Protein AF-A0A413B3A9-F1 (afdb_monomer)

Radius of gyration: 11.96 Å; Cα contacts (8 Å, |Δi|>4): 97; chains: 1; bounding box: 23×33×32 Å

Structure (mmCIF, N/CA/C/O backbone):
data_AF-A0A413B3A9-F1
#
_entry.id   AF-A0A413B3A9-F1
#
loop_
_atom_site.group_PDB
_atom_site.id
_atom_site.type_symbol
_atom_site.label_atom_id
_atom_site.label_alt_id
_atom_site.label_comp_id
_atom_site.label_asym_id
_atom_site.label_entity_id
_atom_site.label_seq_id
_atom_site.pdbx_PDB_ins_code
_atom_site.Cartn_x
_atom_site.Cartn_y
_atom_site.Cartn_z
_atom_site.occupancy
_atom_site.B_iso_or_equiv
_atom_site.auth_seq_id
_atom_site.auth_comp_id
_atom_site.auth_asym_id
_atom_site.auth_atom_id
_atom_site.pdbx_PDB_model_num
ATOM 1 N N . MET A 1 1 ? 13.674 -19.202 -2.982 1.00 44.78 1 MET A N 1
ATOM 2 C CA . MET A 1 1 ? 12.407 -18.759 -2.366 1.00 44.78 1 MET A CA 1
ATOM 3 C C . MET A 1 1 ? 12.149 -17.324 -2.773 1.00 44.78 1 MET A C 1
ATOM 5 O O . MET A 1 1 ? 13.020 -16.494 -2.533 1.00 44.78 1 MET A O 1
ATOM 9 N N . ALA A 1 2 ? 11.001 -17.025 -3.380 1.00 56.81 2 ALA A N 1
ATOM 10 C CA . ALA A 1 2 ? 10.545 -15.642 -3.433 1.00 56.81 2 ALA A CA 1
ATOM 11 C C . ALA A 1 2 ? 10.301 -15.162 -1.995 1.00 56.81 2 ALA A C 1
ATOM 13 O O . ALA A 1 2 ? 9.785 -15.908 -1.160 1.00 56.81 2 ALA A O 1
ATOM 14 N N . ASN A 1 3 ? 10.772 -13.962 -1.669 1.00 87.25 3 ASN A N 1
ATOM 15 C CA . ASN A 1 3 ? 10.576 -13.393 -0.344 1.00 87.25 3 ASN A CA 1
ATOM 16 C C . ASN A 1 3 ? 9.114 -12.930 -0.251 1.00 87.25 3 ASN A C 1
ATOM 18 O O . ASN A 1 3 ? 8.735 -12.000 -0.956 1.00 87.25 3 ASN A O 1
ATOM 22 N N . ILE A 1 4 ? 8.307 -13.568 0.602 1.00 91.31 4 ILE A N 1
ATOM 23 C CA . ILE A 1 4 ? 6.875 -13.257 0.778 1.00 91.31 4 ILE A CA 1
ATOM 24 C C . ILE A 1 4 ? 6.624 -11.767 1.060 1.00 91.31 4 ILE A C 1
ATOM 26 O O . ILE A 1 4 ? 5.624 -11.210 0.617 1.00 91.31 4 ILE A O 1
ATOM 30 N N . LEU A 1 5 ? 7.566 -11.094 1.732 1.00 93.81 5 LEU A N 1
ATOM 31 C CA . LEU A 1 5 ? 7.498 -9.656 1.987 1.00 93.81 5 LEU A CA 1
ATOM 32 C C . LEU A 1 5 ? 7.723 -8.832 0.715 1.00 93.81 5 LEU A C 1
ATOM 34 O O . LEU A 1 5 ? 7.074 -7.809 0.528 1.00 93.81 5 LEU A O 1
ATOM 38 N N . ASP A 1 6 ? 8.618 -9.277 -0.172 1.00 94.12 6 ASP A N 1
ATOM 39 C CA . ASP A 1 6 ? 8.871 -8.624 -1.462 1.00 94.12 6 ASP A CA 1
ATOM 40 C C . ASP A 1 6 ? 7.652 -8.737 -2.384 1.00 94.12 6 ASP A C 1
ATOM 42 O O . ASP A 1 6 ? 7.237 -7.740 -2.974 1.00 94.12 6 ASP A O 1
ATOM 46 N N . GLU A 1 7 ? 7.045 -9.923 -2.474 1.00 94.62 7 GLU A N 1
ATOM 47 C CA . GLU A 1 7 ? 5.834 -10.137 -3.273 1.00 94.62 7 GLU A CA 1
ATOM 48 C C . GLU A 1 7 ? 4.642 -9.357 -2.717 1.00 94.62 7 GLU A C 1
ATOM 50 O O . GLU A 1 7 ? 3.990 -8.629 -3.471 1.00 94.62 7 GLU A O 1
ATOM 55 N N . GLY A 1 8 ? 4.415 -9.418 -1.401 1.00 96.00 8 GLY A N 1
ATOM 56 C CA . GLY A 1 8 ? 3.365 -8.647 -0.739 1.00 96.00 8 GLY A CA 1
ATOM 57 C C . GLY A 1 8 ? 3.544 -7.138 -0.926 1.00 96.00 8 GLY A C 1
ATOM 58 O O . GLY A 1 8 ? 2.601 -6.451 -1.314 1.00 96.00 8 GLY A O 1
ATOM 59 N N . ALA A 1 9 ? 4.765 -6.614 -0.770 1.00 97.00 9 ALA A N 1
ATOM 60 C CA . ALA A 1 9 ? 5.068 -5.202 -1.013 1.00 97.00 9 ALA A CA 1
ATOM 61 C C . ALA A 1 9 ? 4.832 -4.785 -2.477 1.00 97.00 9 ALA A C 1
ATOM 63 O O . ALA A 1 9 ? 4.331 -3.685 -2.741 1.00 97.00 9 ALA A O 1
ATOM 64 N N . LYS A 1 10 ? 5.161 -5.650 -3.446 1.00 96.44 10 LYS A N 1
ATOM 65 C CA . LYS A 1 10 ? 4.893 -5.409 -4.874 1.00 96.44 10 LYS A CA 1
ATOM 66 C C . LYS A 1 10 ? 3.396 -5.383 -5.174 1.00 96.44 10 LYS A C 1
ATOM 68 O O . LYS A 1 10 ? 2.939 -4.470 -5.859 1.00 96.44 10 LYS A O 1
ATOM 73 N N . MET A 1 11 ? 2.632 -6.346 -4.658 1.00 96.69 11 MET A N 1
ATOM 74 C CA . MET A 1 11 ? 1.176 -6.400 -4.840 1.00 96.69 11 MET A CA 1
ATOM 75 C C . MET A 1 11 ? 0.469 -5.217 -4.169 1.00 96.69 11 MET A C 1
ATOM 77 O O . MET A 1 11 ? -0.421 -4.610 -4.769 1.00 96.69 11 MET A O 1
ATOM 81 N N . LEU A 1 12 ? 0.920 -4.818 -2.978 1.00 97.44 12 LEU A N 1
ATOM 82 C CA . LEU A 1 12 ? 0.422 -3.636 -2.275 1.00 97.44 12 LEU A CA 1
ATOM 83 C C . LEU A 1 12 ? 0.710 -2.349 -3.055 1.00 97.44 12 LEU A C 1
ATOM 85 O O . LEU A 1 12 ? -0.182 -1.528 -3.256 1.00 97.44 12 LEU A O 1
ATOM 89 N N . THR A 1 13 ? 1.926 -2.207 -3.589 1.00 97.62 13 THR A N 1
ATOM 90 C CA . THR A 1 13 ? 2.271 -1.076 -4.463 1.00 97.62 13 THR A CA 1
ATOM 91 C C . THR A 1 13 ? 1.403 -1.060 -5.726 1.00 97.62 13 THR A C 1
ATOM 93 O O . THR A 1 13 ? 0.913 0.002 -6.101 1.00 97.62 13 THR A O 1
ATOM 96 N N . SER A 1 14 ? 1.171 -2.218 -6.359 1.00 97.12 14 SER A N 1
ATOM 97 C CA . SER A 1 14 ? 0.280 -2.350 -7.524 1.00 97.12 14 SER A CA 1
ATOM 98 C C . SER A 1 14 ? -1.138 -1.881 -7.209 1.00 97.12 14 SER A C 1
ATOM 100 O O . SER A 1 14 ? -1.701 -1.058 -7.931 1.00 97.12 14 SER A O 1
ATOM 102 N N . SER A 1 15 ? -1.673 -2.322 -6.069 1.00 97.12 15 SER A N 1
ATOM 103 C CA . SER A 1 15 ? -3.005 -1.935 -5.597 1.00 97.12 15 SER A CA 1
ATOM 104 C C . SER A 1 15 ? -3.131 -0.414 -5.447 1.00 97.12 15 SER A C 1
ATOM 106 O O . SER A 1 15 ? -4.132 0.157 -5.863 1.00 97.12 15 SER A O 1
ATOM 108 N N . LEU A 1 16 ? -2.092 0.262 -4.946 1.00 97.69 16 LEU A N 1
ATOM 109 C CA . LEU A 1 16 ? -2.071 1.723 -4.794 1.00 97.69 16 LEU A CA 1
ATOM 110 C C . LEU A 1 16 ? -1.832 2.490 -6.107 1.00 97.69 16 LEU A C 1
ATOM 112 O O . LEU A 1 16 ? -2.206 3.659 -6.215 1.00 97.69 16 LEU A O 1
ATOM 116 N N . VAL A 1 17 ? -1.178 1.880 -7.100 1.00 96.44 17 VAL A N 1
ATOM 117 C CA . VAL A 1 17 ? -0.995 2.495 -8.426 1.00 96.44 17 VAL A CA 1
ATOM 118 C C . VAL A 1 17 ? -2.299 2.487 -9.211 1.00 96.44 17 VAL A C 1
ATOM 120 O O . VAL A 1 17 ? -2.658 3.516 -9.777 1.00 96.44 17 VAL A O 1
ATOM 123 N N . TRP A 1 18 ? -3.013 1.362 -9.206 1.00 94.44 18 TRP A N 1
ATOM 124 C CA . TRP A 1 18 ? -4.244 1.199 -9.979 1.00 94.44 18 TRP A CA 1
ATOM 125 C C . TRP A 1 18 ? -5.494 1.661 -9.227 1.00 94.44 18 TRP A C 1
ATOM 127 O O . TRP A 1 18 ? -6.368 2.287 -9.817 1.00 94.44 18 TRP A O 1
ATOM 137 N N . GLY A 1 19 ? -5.572 1.390 -7.923 1.00 94.06 19 GLY A N 1
ATOM 138 C CA . GLY A 1 19 ? -6.710 1.742 -7.071 1.00 94.06 19 GLY A CA 1
ATOM 139 C C . GLY A 1 19 ? -6.611 3.121 -6.415 1.00 94.06 19 GLY A C 1
ATOM 140 O O . GLY A 1 19 ? -7.561 3.571 -5.780 1.00 94.06 19 GLY A O 1
ATOM 141 N N . GLY A 1 20 ? -5.481 3.816 -6.567 1.00 96.12 20 GLY A N 1
ATOM 142 C CA . GLY A 1 20 ? -5.260 5.128 -5.969 1.00 96.12 20 GLY A CA 1
ATOM 143 C C . GLY A 1 20 ? -4.892 5.071 -4.484 1.00 96.12 20 GLY A C 1
ATOM 144 O O . GLY A 1 20 ? -4.396 4.074 -3.967 1.00 96.12 20 GLY A O 1
ATOM 145 N N . ARG A 1 21 ? -5.064 6.204 -3.796 1.00 97.00 21 ARG A N 1
ATOM 146 C CA . ARG A 1 21 ? -4.669 6.348 -2.388 1.00 97.00 21 ARG A CA 1
ATOM 147 C C . ARG A 1 21 ? -5.668 5.643 -1.475 1.00 97.00 21 ARG A C 1
ATOM 149 O O . ARG A 1 21 ? -6.867 5.814 -1.670 1.00 97.00 21 ARG A O 1
ATOM 156 N N . MET A 1 22 ? -5.176 4.934 -0.463 1.00 97.81 22 MET A N 1
ATOM 157 C CA . MET A 1 22 ? -6.005 4.129 0.441 1.00 97.81 22 MET A CA 1
ATOM 158 C C . MET A 1 22 ? -5.584 4.308 1.900 1.00 97.81 22 MET A C 1
ATOM 160 O O . MET A 1 22 ? -4.407 4.533 2.184 1.00 97.81 22 MET A O 1
ATOM 164 N N . THR A 1 23 ? -6.527 4.195 2.831 1.00 97.19 23 THR A N 1
ATOM 165 C CA . THR A 1 23 ? -6.235 4.034 4.264 1.00 97.19 23 THR A CA 1
ATOM 166 C C . THR A 1 23 ? -5.848 2.590 4.588 1.00 97.19 23 THR A C 1
ATOM 168 O O . THR A 1 23 ? -5.988 1.700 3.748 1.00 97.19 23 THR A O 1
ATOM 171 N N . PHE A 1 24 ? -5.380 2.334 5.814 1.00 95.38 24 PHE A N 1
ATOM 172 C CA . PHE A 1 24 ? -5.134 0.960 6.26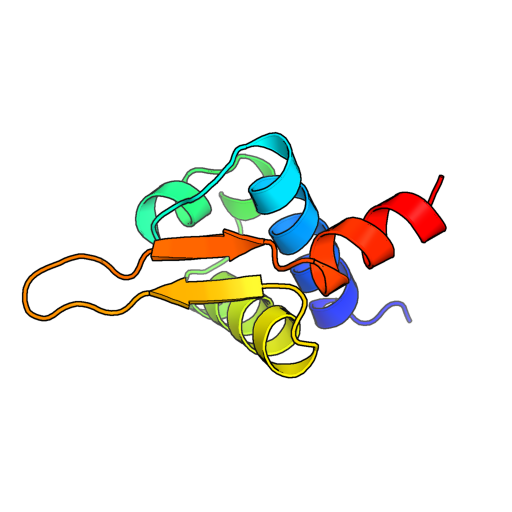6 1.00 95.38 24 PHE A CA 1
ATOM 173 C C . PHE A 1 24 ? -6.403 0.095 6.181 1.00 95.38 24 PHE A C 1
ATOM 175 O O . PHE A 1 24 ? -6.348 -1.019 5.669 1.00 95.38 24 PHE A O 1
ATOM 182 N N . ASP A 1 25 ? -7.549 0.615 6.627 1.00 94.38 25 ASP A N 1
ATOM 183 C CA . ASP A 1 25 ? -8.814 -0.131 6.603 1.00 94.38 25 ASP A CA 1
ATOM 184 C C . ASP A 1 25 ? -9.232 -0.488 5.173 1.00 94.38 25 ASP A C 1
ATOM 186 O O . ASP A 1 25 ? -9.582 -1.631 4.898 1.00 94.38 25 ASP A O 1
ATOM 190 N N . GLN A 1 26 ? -9.081 0.449 4.232 1.00 95.81 26 GLN A N 1
ATOM 191 C CA . GLN A 1 26 ? -9.345 0.195 2.812 1.00 95.81 26 GLN A CA 1
ATOM 192 C C . GLN A 1 26 ? -8.381 -0.840 2.214 1.00 95.81 26 GLN A C 1
ATOM 194 O O . GLN A 1 26 ? -8.786 -1.654 1.389 1.00 95.81 26 GLN A O 1
ATOM 199 N N . LEU A 1 27 ? -7.108 -0.844 2.629 1.00 95.81 27 LEU A N 1
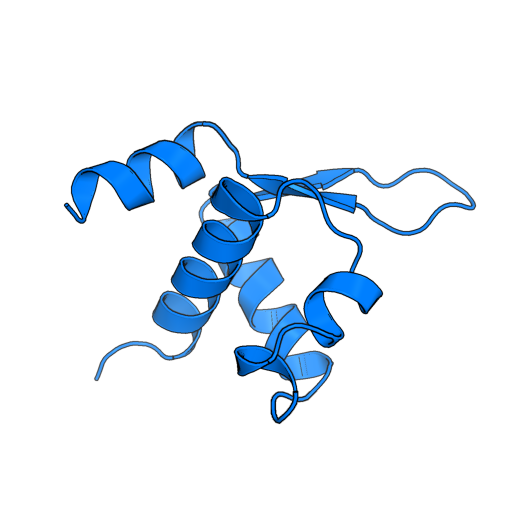ATOM 200 C CA . LEU A 1 27 ? -6.164 -1.893 2.230 1.00 95.81 27 LEU A CA 1
ATOM 201 C C . LEU A 1 27 ? -6.591 -3.262 2.777 1.00 95.81 27 LEU A C 1
ATOM 203 O O . LEU A 1 27 ? -6.518 -4.253 2.058 1.00 95.81 27 LEU A O 1
ATOM 207 N N . ASN A 1 28 ? -7.070 -3.322 4.019 1.00 94.44 28 ASN A N 1
ATOM 208 C CA . ASN A 1 28 ? -7.549 -4.554 4.647 1.00 94.44 28 ASN A CA 1
ATOM 209 C C . ASN A 1 28 ? -8.804 -5.138 3.964 1.00 94.44 28 ASN A C 1
ATOM 211 O O . ASN A 1 28 ? -9.072 -6.332 4.077 1.00 94.44 28 ASN A O 1
ATOM 215 N N . GLU A 1 29 ? -9.554 -4.325 3.219 1.00 94.19 29 GLU A N 1
ATOM 216 C CA . GLU A 1 29 ? -10.719 -4.763 2.443 1.00 94.19 29 GLU A CA 1
ATOM 217 C C . GLU A 1 29 ? -10.360 -5.390 1.081 1.00 94.19 29 GLU A C 1
ATOM 219 O O . GLU A 1 29 ? -11.217 -6.027 0.459 1.00 94.19 29 GLU A O 1
ATOM 224 N N . LEU A 1 30 ? -9.110 -5.259 0.614 1.00 95.62 30 LEU A N 1
ATOM 225 C CA . LEU A 1 30 ? -8.672 -5.836 -0.661 1.00 95.62 30 LEU A CA 1
ATOM 226 C C . LEU A 1 30 ? -8.791 -7.365 -0.637 1.00 95.62 30 LEU A C 1
ATOM 228 O O . LEU A 1 30 ? -8.292 -8.019 0.276 1.00 95.62 30 LEU A O 1
ATOM 232 N N . ASP A 1 31 ? -9.382 -7.953 -1.683 1.00 95.25 31 ASP A N 1
ATOM 233 C CA . ASP A 1 31 ? -9.665 -9.397 -1.742 1.00 95.25 31 ASP A CA 1
ATOM 234 C C . ASP A 1 31 ? -8.435 -10.272 -1.472 1.00 95.25 31 ASP A C 1
ATOM 236 O O . ASP A 1 31 ? -8.520 -11.261 -0.746 1.00 95.25 31 ASP A O 1
ATOM 240 N N . TRP A 1 32 ? -7.275 -9.880 -2.003 1.00 94.88 32 TRP A N 1
ATOM 241 C CA . TRP A 1 32 ? -6.020 -10.614 -1.822 1.00 94.88 32 TRP A CA 1
ATOM 242 C C . TRP A 1 32 ? -5.393 -1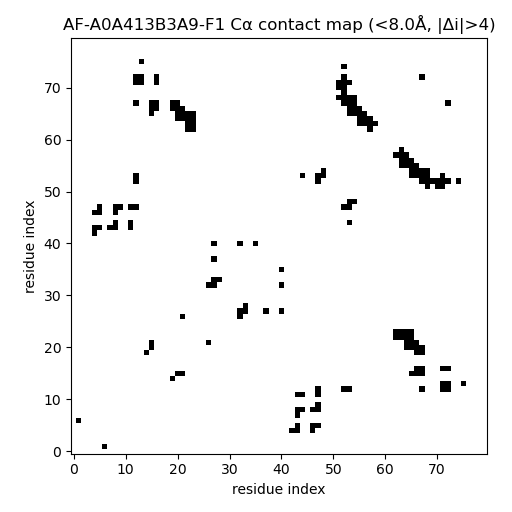0.435 -0.427 1.00 94.88 32 TRP A C 1
ATOM 244 O O . TRP A 1 32 ? -4.471 -11.169 -0.075 1.00 94.88 32 TRP A O 1
ATOM 254 N N . LEU A 1 33 ? -5.896 -9.493 0.378 1.00 95.06 33 LEU A N 1
ATOM 255 C CA . LEU A 1 33 ? -5.488 -9.256 1.764 1.00 95.06 33 LEU A CA 1
ATOM 256 C C . LEU A 1 33 ? -6.498 -9.766 2.800 1.00 95.06 33 LEU A C 1
ATOM 258 O O . LEU A 1 33 ? -6.123 -9.864 3.963 1.00 95.06 33 LEU A O 1
ATOM 262 N N . LYS A 1 34 ? -7.709 -10.191 2.410 1.00 89.31 34 LYS A N 1
ATOM 263 C CA . LYS A 1 34 ? -8.773 -10.633 3.342 1.00 89.31 34 LYS A CA 1
ATOM 264 C C . LYS A 1 34 ? -8.365 -11.743 4.314 1.00 89.31 34 LYS A C 1
ATOM 266 O O . LYS A 1 34 ? -8.900 -11.824 5.415 1.00 89.31 34 LYS A O 1
ATOM 271 N N . THR A 1 35 ? -7.448 -12.620 3.913 1.00 91.06 35 THR A N 1
ATOM 272 C CA . THR A 1 35 ? -6.930 -13.710 4.761 1.00 91.06 35 THR A CA 1
ATOM 273 C C . THR A 1 35 ? -5.592 -13.374 5.418 1.00 91.06 35 THR A C 1
ATOM 275 O O . THR A 1 35 ? -5.040 -14.194 6.151 1.00 91.06 35 THR A O 1
ATOM 278 N N . THR A 1 36 ? -5.032 -12.198 5.134 1.00 94.44 36 THR A N 1
ATOM 279 C CA . THR A 1 36 ? -3.777 -11.727 5.721 1.00 94.44 36 THR A CA 1
ATOM 280 C C . THR A 1 36 ? -4.089 -11.048 7.046 1.00 94.44 36 THR A C 1
ATOM 282 O O . THR A 1 36 ? -5.012 -10.248 7.150 1.00 94.44 36 THR A O 1
ATOM 285 N N . SER A 1 37 ? -3.319 -11.356 8.088 1.00 94.69 37 SER A N 1
ATOM 286 C CA . SER A 1 37 ? -3.491 -10.674 9.369 1.00 94.69 37 SER A CA 1
ATOM 287 C C . SER A 1 37 ? -3.138 -9.186 9.253 1.00 94.69 37 SER A C 1
ATOM 289 O O . SER A 1 37 ? -2.273 -8.810 8.461 1.00 94.69 37 SER A O 1
ATOM 291 N N . TYR A 1 38 ? -3.718 -8.349 10.117 1.00 95.06 38 TYR A N 1
ATOM 292 C CA . TYR A 1 38 ? -3.347 -6.931 10.248 1.00 95.06 38 TYR A CA 1
ATOM 293 C C . TYR A 1 38 ? -1.825 -6.733 10.337 1.00 95.06 38 TYR A C 1
ATOM 295 O O . TYR A 1 38 ? -1.259 -5.872 9.666 1.00 95.06 38 TYR A O 1
ATOM 303 N N . TYR A 1 39 ? -1.146 -7.575 11.122 1.00 95.00 39 TYR A N 1
ATOM 304 C CA . TYR A 1 39 ? 0.310 -7.537 11.248 1.00 95.00 39 TYR A CA 1
ATOM 305 C C . TYR A 1 39 ? 1.023 -7.905 9.938 1.00 95.00 39 TYR A C 1
ATOM 307 O O . TYR A 1 39 ? 1.999 -7.259 9.570 1.00 95.00 39 TYR A O 1
ATOM 315 N N . GLY A 1 40 ? 0.524 -8.895 9.193 1.00 96.19 40 GLY A N 1
ATOM 316 C CA . GLY A 1 40 ? 1.066 -9.249 7.880 1.00 96.19 40 GLY A CA 1
ATOM 317 C C . GLY A 1 40 ? 0.941 -8.109 6.865 1.00 96.19 40 GLY A C 1
ATOM 318 O O . GLY A 1 40 ? 1.915 -7.776 6.193 1.00 96.19 40 GLY A O 1
ATOM 319 N N . ILE A 1 41 ? -0.222 -7.450 6.816 1.00 96.88 41 ILE A N 1
ATOM 320 C CA . ILE A 1 41 ? -0.442 -6.266 5.971 1.00 96.88 41 ILE A CA 1
ATOM 321 C C . ILE A 1 41 ? 0.532 -5.151 6.364 1.00 96.88 41 ILE A C 1
ATOM 323 O O . ILE A 1 41 ? 1.176 -4.553 5.502 1.00 96.88 41 ILE A O 1
ATOM 327 N N . TYR A 1 42 ? 0.696 -4.911 7.668 1.00 96.69 42 TYR A N 1
ATOM 328 C CA . TYR A 1 42 ? 1.644 -3.928 8.183 1.00 96.69 42 TYR A CA 1
ATOM 329 C C . TYR A 1 42 ? 3.088 -4.217 7.740 1.00 96.69 42 TYR A C 1
ATOM 331 O O . TYR A 1 42 ? 3.790 -3.300 7.314 1.00 96.69 42 TYR A O 1
ATOM 339 N N . LEU A 1 43 ? 3.525 -5.480 7.747 1.00 97.31 43 LEU A N 1
ATOM 340 C CA . LEU A 1 43 ? 4.853 -5.859 7.251 1.00 97.31 43 LEU A CA 1
ATOM 341 C C . LEU A 1 43 ? 5.024 -5.584 5.748 1.00 97.31 43 LEU A C 1
ATOM 343 O O . LEU A 1 43 ? 6.090 -5.131 5.327 1.00 97.31 43 LEU A O 1
ATOM 347 N N . PHE A 1 44 ? 3.990 -5.808 4.931 1.00 97.88 44 PHE A N 1
ATOM 348 C CA . PHE A 1 44 ? 4.032 -5.462 3.504 1.00 97.88 44 PHE A CA 1
ATOM 349 C C . PHE A 1 44 ? 4.132 -3.951 3.279 1.00 97.88 44 PHE A C 1
ATOM 351 O O . PHE A 1 44 ? 4.891 -3.511 2.411 1.00 97.88 44 PHE A O 1
ATOM 358 N N . ILE A 1 45 ? 3.409 -3.159 4.077 1.00 97.81 45 ILE A N 1
ATOM 359 C CA . ILE A 1 45 ? 3.491 -1.693 4.066 1.00 97.81 45 ILE A CA 1
ATOM 360 C C . ILE A 1 45 ? 4.913 -1.247 4.418 1.00 97.81 45 ILE A C 1
ATOM 362 O O . ILE A 1 45 ? 5.528 -0.523 3.634 1.00 97.81 45 ILE A O 1
ATOM 366 N N . GLN A 1 46 ? 5.473 -1.734 5.529 1.00 97.38 46 GLN A N 1
ATOM 367 C CA . GLN A 1 46 ? 6.833 -1.388 5.952 1.00 97.38 46 GLN A CA 1
ATOM 368 C C . GLN A 1 46 ? 7.878 -1.741 4.889 1.00 97.38 46 GLN A C 1
ATOM 370 O O . GLN A 1 46 ? 8.776 -0.947 4.608 1.00 97.38 46 GLN A O 1
ATOM 375 N N . GLU A 1 47 ? 7.767 -2.913 4.263 1.00 97.75 47 GLU A N 1
ATOM 376 C CA . G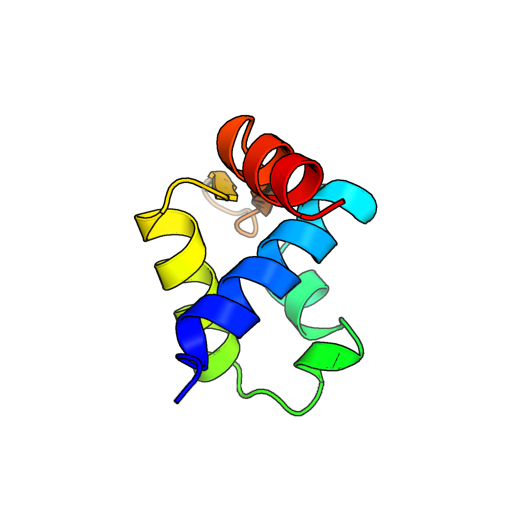LU A 1 47 ? 8.703 -3.328 3.219 1.00 97.75 47 GLU A CA 1
ATOM 377 C C . GLU A 1 47 ? 8.580 -2.452 1.958 1.00 97.75 47 GLU A C 1
ATOM 379 O O . GLU A 1 47 ? 9.592 -2.072 1.356 1.00 97.75 47 GLU A O 1
ATOM 384 N N . ALA A 1 48 ? 7.361 -2.062 1.575 1.00 97.75 48 ALA A N 1
ATOM 385 C CA . ALA A 1 48 ? 7.124 -1.149 0.460 1.00 97.75 48 ALA A CA 1
ATOM 386 C C . ALA A 1 48 ? 7.638 0.279 0.749 1.00 97.75 48 ALA A C 1
ATOM 388 O O . ALA A 1 48 ? 8.226 0.915 -0.137 1.00 97.75 48 ALA A O 1
ATOM 389 N N . GLU A 1 49 ? 7.484 0.773 1.981 1.00 97.69 49 GLU A N 1
ATOM 390 C CA . GLU A 1 49 ? 8.030 2.058 2.440 1.00 97.69 49 GLU A CA 1
ATOM 391 C C . GLU A 1 49 ? 9.560 2.038 2.493 1.00 97.69 49 GLU A C 1
ATOM 393 O O . GLU A 1 49 ? 10.209 2.938 1.953 1.00 97.69 49 GLU A O 1
ATOM 398 N N . ARG A 1 50 ? 10.161 0.971 3.040 1.00 97.31 50 ARG A N 1
ATOM 399 C CA . ARG A 1 50 ? 11.621 0.765 3.076 1.00 97.31 50 ARG A CA 1
ATOM 400 C C . ARG A 1 50 ? 12.232 0.858 1.679 1.00 97.31 50 ARG A C 1
ATOM 402 O O . ARG A 1 50 ? 13.317 1.410 1.487 1.00 97.31 50 ARG A O 1
ATOM 409 N N . ARG A 1 51 ? 11.518 0.349 0.673 1.00 96.62 51 ARG A N 1
ATOM 410 C CA . ARG A 1 51 ? 11.916 0.399 -0.743 1.00 96.62 51 ARG A CA 1
ATOM 411 C C . ARG A 1 51 ? 11.597 1.717 -1.431 1.00 96.62 51 ARG A C 1
ATOM 413 O O . ARG A 1 51 ? 12.084 1.947 -2.546 1.00 96.62 51 ARG A O 1
ATOM 420 N N . LYS A 1 52 ? 10.853 2.597 -0.763 1.00 97.88 52 LYS A N 1
ATOM 421 C CA . LYS A 1 52 ? 10.335 3.874 -1.266 1.00 97.88 52 LYS A CA 1
ATOM 422 C C . LYS A 1 52 ? 9.362 3.703 -2.432 1.00 97.88 52 LYS A C 1
ATOM 424 O O . LYS A 1 52 ? 9.280 4.577 -3.294 1.00 97.88 52 LYS A O 1
ATOM 429 N N . TRP A 1 53 ? 8.670 2.569 -2.514 1.00 98.12 53 TRP A N 1
ATOM 430 C CA . TRP A 1 53 ? 7.653 2.323 -3.541 1.00 98.12 53 TRP A CA 1
ATOM 431 C C . TRP A 1 53 ? 6.318 2.974 -3.190 1.00 98.12 53 TRP A C 1
ATOM 433 O O . TRP A 1 53 ? 5.612 3.459 -4.075 1.00 98.12 53 TRP A O 1
ATOM 443 N N . ILE A 1 54 ? 6.027 3.070 -1.897 1.00 98.38 54 ILE A N 1
ATOM 444 C CA . ILE A 1 54 ? 4.875 3.789 -1.366 1.00 98.38 54 ILE A CA 1
ATOM 445 C C . ILE A 1 54 ? 5.351 4.867 -0.391 1.00 98.38 54 ILE A C 1
ATOM 447 O O . ILE A 1 54 ? 6.505 4.859 0.046 1.00 98.38 54 ILE A O 1
ATOM 451 N N . GLY A 1 55 ? 4.467 5.805 -0.087 1.00 97.94 55 GLY A N 1
ATOM 452 C CA .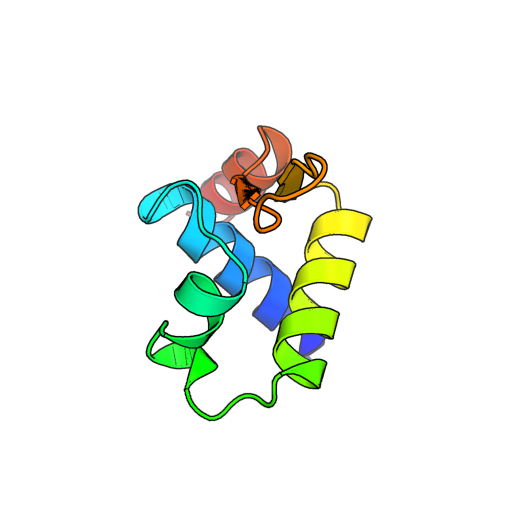 GLY A 1 55 ? 4.606 6.717 1.038 1.00 97.94 55 GLY A CA 1
ATOM 453 C C . GLY A 1 55 ? 3.302 6.793 1.819 1.00 97.94 55 GLY A C 1
ATOM 454 O O . GLY A 1 55 ? 2.246 6.400 1.318 1.00 97.94 55 GLY A O 1
ATOM 455 N N . ALA A 1 56 ? 3.388 7.339 3.026 1.00 97.31 56 ALA A N 1
ATOM 456 C CA . ALA A 1 56 ? 2.255 7.599 3.896 1.00 97.31 56 ALA A CA 1
ATOM 457 C C . ALA A 1 56 ? 2.082 9.106 4.124 1.00 97.31 56 ALA A C 1
ATOM 459 O O . ALA A 1 56 ? 3.048 9.872 4.145 1.00 97.31 56 ALA A O 1
ATOM 460 N N . ILE A 1 57 ? 0.833 9.535 4.268 1.00 95.81 57 ILE A N 1
ATOM 461 C CA . ILE A 1 57 ? 0.458 10.861 4.750 1.00 95.81 57 ILE A CA 1
ATOM 462 C C . ILE A 1 57 ? -0.200 10.646 6.102 1.00 95.81 57 ILE A C 1
ATOM 464 O O . ILE A 1 57 ? -1.301 10.098 6.168 1.00 95.81 57 ILE A O 1
ATOM 468 N N . ASP A 1 58 ? 0.474 11.098 7.152 1.00 93.12 58 ASP A N 1
ATOM 469 C CA . ASP A 1 58 ? -0.068 11.129 8.502 1.00 93.12 58 ASP A CA 1
ATOM 470 C C . ASP A 1 58 ? -0.497 12.560 8.847 1.00 93.12 58 ASP A C 1
ATOM 472 O O . ASP A 1 58 ? 0.232 13.525 8.595 1.00 93.12 58 ASP A O 1
ATOM 476 N N . LYS A 1 59 ? -1.725 12.709 9.338 1.00 92.44 59 LYS A N 1
ATOM 477 C CA . LYS A 1 59 ? -2.303 13.988 9.7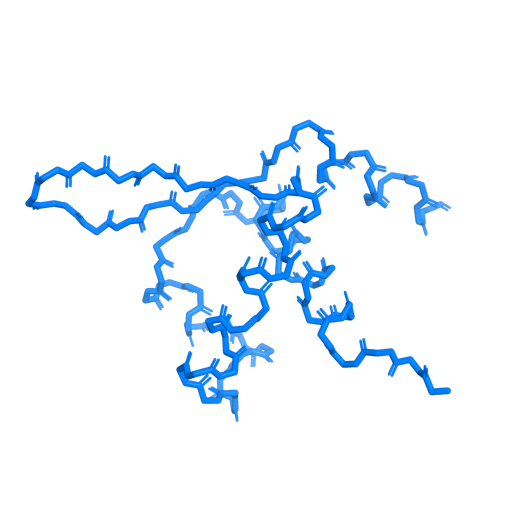57 1.00 92.44 59 LYS A CA 1
ATOM 478 C C . LYS A 1 59 ? -3.027 13.756 11.067 1.00 92.44 59 LYS A C 1
ATOM 480 O O . LYS A 1 59 ? -3.877 12.876 11.148 1.00 92.44 59 LYS A O 1
ATOM 485 N N . GLU A 1 60 ? -2.741 14.601 12.048 1.00 92.12 60 GLU A N 1
ATOM 486 C CA . GLU A 1 60 ? -3.348 14.516 13.372 1.00 92.12 60 GLU A CA 1
ATOM 487 C C . GLU A 1 60 ? -4.883 14.437 13.289 1.00 92.12 60 GLU A C 1
ATOM 489 O O . GLU A 1 60 ? -5.532 15.209 12.574 1.00 92.12 60 GLU A O 1
ATOM 494 N N . GLY A 1 61 ? -5.456 13.446 13.977 1.00 91.25 61 GLY A N 1
ATOM 495 C CA . GLY A 1 61 ? -6.898 13.193 13.995 1.00 91.25 61 GLY A CA 1
ATOM 496 C C . GLY A 1 61 ? -7.482 12.603 12.704 1.00 91.25 61 GLY A C 1
ATOM 497 O O . GLY A 1 61 ? -8.705 12.567 12.569 1.00 91.25 61 GLY A O 1
ATOM 498 N N . LYS A 1 62 ? -6.659 12.154 11.745 1.00 92.75 62 LYS A N 1
ATOM 499 C CA . LYS A 1 62 ? -7.114 11.505 10.504 1.00 92.75 62 LYS A CA 1
ATOM 500 C C . LYS A 1 62 ? -6.422 10.156 10.287 1.00 92.75 62 LYS A C 1
ATOM 502 O O . LYS A 1 62 ? -5.265 10.008 10.667 1.00 92.75 62 LYS A O 1
ATOM 507 N N . PRO A 1 63 ? -7.089 9.185 9.634 1.00 93.81 63 PRO A N 1
ATOM 508 C CA . PRO A 1 63 ? -6.439 7.938 9.250 1.00 93.81 63 PRO A CA 1
ATOM 509 C C . PRO A 1 63 ? -5.236 8.191 8.338 1.00 93.81 63 PRO A C 1
ATOM 511 O O . PRO A 1 63 ? -5.300 9.035 7.437 1.00 93.81 63 PRO A O 1
ATOM 514 N N . THR A 1 64 ? -4.165 7.422 8.534 1.00 96.12 64 THR A N 1
ATOM 515 C CA . THR A 1 64 ? -3.009 7.423 7.637 1.00 96.12 64 THR A CA 1
ATOM 516 C C . THR A 1 64 ? -3.438 7.023 6.228 1.00 96.12 64 THR A C 1
ATOM 518 O O . THR A 1 64 ? -4.145 6.031 6.040 1.00 96.12 64 THR A O 1
ATOM 521 N N . VAL A 1 65 ? -2.996 7.791 5.231 1.00 97.81 65 VAL A N 1
ATOM 522 C CA . VAL A 1 65 ? -3.284 7.530 3.815 1.00 97.81 65 VAL A CA 1
ATOM 523 C C . VAL A 1 65 ? -2.009 7.111 3.097 1.00 97.81 65 VAL A C 1
ATOM 525 O O . VAL A 1 65 ? -1.050 7.879 3.023 1.00 97.81 65 VAL A O 1
ATOM 528 N N . TYR A 1 66 ? -2.024 5.924 2.504 1.00 98.31 66 TYR A N 1
ATOM 529 C CA . TYR A 1 66 ? -0.936 5.379 1.705 1.00 98.31 66 TYR A CA 1
ATOM 530 C C . TYR A 1 66 ? -1.110 5.725 0.227 1.00 98.31 66 TYR A C 1
ATOM 532 O O . TYR A 1 66 ? -2.223 5.786 -0.300 1.00 98.31 66 TYR A O 1
ATOM 540 N N . TYR A 1 67 ? 0.003 5.970 -0.461 1.00 98.31 67 TYR A N 1
ATOM 541 C CA . TYR A 1 67 ? 0.017 6.321 -1.879 1.00 98.31 67 TYR A CA 1
ATOM 542 C C . TYR A 1 67 ? 1.248 5.7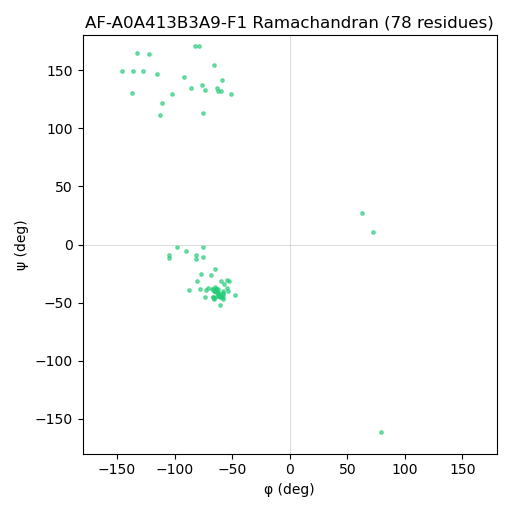63 -2.593 1.00 98.31 67 TYR A C 1
ATOM 544 O O . TYR A 1 67 ? 2.331 5.664 -2.019 1.00 98.31 67 TYR A O 1
ATOM 552 N N . ALA A 1 68 ? 1.108 5.455 -3.883 1.00 97.88 68 ALA A N 1
ATOM 553 C CA . ALA A 1 68 ? 2.235 5.041 -4.709 1.00 97.88 68 ALA A CA 1
ATOM 554 C C . ALA A 1 68 ? 3.159 6.222 -5.065 1.00 97.88 68 ALA A C 1
ATOM 556 O O . ALA A 1 68 ? 2.717 7.279 -5.538 1.00 97.88 68 ALA A O 1
ATOM 557 N N . THR A 1 69 ? 4.469 6.030 -4.904 1.00 98.25 69 THR A N 1
ATOM 558 C CA . THR A 1 69 ? 5.487 7.009 -5.312 1.00 98.25 69 THR A CA 1
ATOM 559 C C . THR A 1 69 ? 5.805 6.881 -6.802 1.00 98.25 69 THR A C 1
ATOM 561 O O . THR A 1 69 ? 5.429 5.915 -7.469 1.00 98.25 69 THR A O 1
ATOM 564 N N . SER A 1 70 ? 6.574 7.829 -7.346 1.00 96.94 70 SER A N 1
ATOM 565 C CA . SER A 1 70 ? 7.111 7.702 -8.708 1.00 96.94 70 SER A CA 1
ATOM 566 C C . SER A 1 70 ? 8.005 6.468 -8.871 1.00 96.94 70 SER A C 1
ATOM 568 O O . SER A 1 70 ? 8.021 5.874 -9.943 1.00 96.94 70 SER A O 1
ATOM 570 N N . LYS A 1 71 ? 8.717 6.050 -7.815 1.00 97.00 71 LYS A N 1
ATOM 571 C CA . LYS A 1 71 ? 9.536 4.831 -7.838 1.00 97.00 71 LYS A CA 1
ATOM 572 C C . LYS A 1 71 ? 8.666 3.571 -7.823 1.00 97.00 71 LYS A C 1
ATOM 574 O O . LYS A 1 71 ? 8.980 2.631 -8.540 1.00 97.00 71 LYS A O 1
ATOM 579 N N . GLY A 1 72 ? 7.575 3.560 -7.054 1.00 96.88 72 GLY A N 1
ATOM 580 C CA . GLY A 1 72 ? 6.613 2.454 -7.060 1.00 96.88 72 GLY A CA 1
ATOM 581 C C . GLY A 1 72 ? 5.936 2.272 -8.417 1.00 96.88 72 GLY A C 1
ATOM 582 O O . GLY A 1 72 ? 5.831 1.150 -8.898 1.00 96.88 72 GLY A O 1
ATOM 583 N N . ARG A 1 73 ? 5.571 3.378 -9.083 1.00 95.81 73 ARG A N 1
ATOM 584 C CA . ARG A 1 73 ? 5.049 3.346 -10.461 1.00 95.81 73 ARG A CA 1
ATOM 585 C C . ARG A 1 73 ? 6.055 2.760 -11.457 1.00 95.81 73 ARG A C 1
ATOM 587 O O . ARG A 1 73 ? 5.684 1.898 -12.241 1.00 95.81 73 ARG A O 1
ATOM 594 N N . LYS A 1 74 ? 7.327 3.174 -11.391 1.00 95.06 74 LYS A N 1
ATOM 595 C CA . LYS A 1 74 ? 8.391 2.637 -12.263 1.00 95.06 74 LYS A CA 1
ATOM 596 C C . LYS A 1 74 ? 8.671 1.151 -12.031 1.00 95.06 74 LYS A C 1
ATOM 598 O O . LYS A 1 74 ? 8.879 0.414 -12.984 1.00 95.06 74 LYS A O 1
ATOM 603 N N . MET A 1 75 ? 8.622 0.706 -10.775 1.00 92.31 75 MET A N 1
ATOM 604 C CA . MET A 1 75 ? 8.788 -0.710 -10.433 1.00 92.31 75 MET A CA 1
ATOM 605 C C . MET A 1 75 ? 7.765 -1.605 -11.149 1.00 92.31 75 MET A C 1
ATOM 607 O O . MET A 1 75 ? 8.096 -2.729 -11.510 1.00 92.31 75 MET A O 1
ATOM 611 N N . LEU A 1 76 ? 6.542 -1.112 -11.375 1.00 87.31 76 LEU A N 1
ATOM 612 C CA . LEU A 1 76 ? 5.514 -1.855 -12.106 1.00 87.31 76 LEU A CA 1
ATOM 613 C C . LEU A 1 76 ? 5.729 -1.822 -13.618 1.00 87.31 76 LEU A C 1
ATOM 615 O O . LEU A 1 76 ? 5.542 -2.850 -14.253 1.00 87.31 76 LEU A O 1
ATOM 619 N N . SER A 1 77 ? 6.172 -0.694 -14.181 1.00 79.81 77 SER A N 1
ATOM 620 C CA . SER A 1 77 ? 6.456 -0.603 -15.622 1.00 79.81 77 SER A CA 1
ATOM 621 C C . SER A 1 77 ? 7.665 -1.432 -16.058 1.00 79.81 77 SER A C 1
ATOM 623 O O . SER A 1 77 ? 7.741 -1.833 -17.204 1.00 79.81 77 SER A O 1
ATOM 625 N N . GLU A 1 78 ? 8.621 -1.696 -15.163 1.00 71.81 78 GLU A N 1
ATOM 626 C CA . GLU A 1 78 ? 9.760 -2.595 -15.432 1.00 71.81 78 GLU A CA 1
ATOM 627 C C . GLU A 1 78 ? 9.365 -4.085 -15.398 1.00 71.81 78 GLU A C 1
ATOM 629 O O . GLU A 1 78 ? 10.209 -4.961 -15.586 1.00 71.81 78 GLU A O 1
ATOM 634 N N . ARG A 1 79 ? 8.096 -4.377 -15.092 1.00 57.47 79 ARG A N 1
ATOM 635 C CA . ARG A 1 79 ? 7.548 -5.726 -14.949 1.00 57.47 79 ARG A CA 1
ATOM 636 C C . ARG A 1 79 ? 6.682 -6.154 -16.144 1.00 57.47 79 ARG A C 1
ATOM 638 O O . ARG A 1 79 ? 6.331 -7.331 -16.198 1.00 57.47 79 ARG A O 1
ATOM 645 N N . GLU A 1 80 ? 6.337 -5.218 -17.031 1.00 48.81 80 GLU A N 1
ATOM 646 C CA . GLU A 1 80 ? 5.648 -5.427 -18.319 1.00 48.81 80 GLU A CA 1
ATOM 647 C C . GLU A 1 80 ? 6.664 -5.560 -19.460 1.00 48.81 80 GLU A C 1
ATOM 649 O O . GLU A 1 80 ? 6.422 -6.404 -20.351 1.00 48.81 80 GLU A O 1
#

Nearest PDB structures (foldseek):
  3l09-assembly2_C  TM=7.280E-01  e=6.970E-02  Jannaschia sp. CCS1
  2obp-assembly2_B  TM=7.177E-01  e=2.351E-01  Cupriavidus pinatubonensis JMP134
  8c7o-assembly1_A  TM=5.784E-01  e=2.206E-01  Staphylococcus aureus subsp. aureus USA300
  5ey2-assembly1_C  TM=5.553E-01  e=1.241E+00  Bacillus cereus ATCC 14579
  8c7u-assembly1_B  TM=5.809E-01  e=7.449E+00  Enterococcus faecalis V583

Mean predicted aligned error: 3.52 Å

Foldseek 3Di:
DPDPLVVLLLVLLVCCVVVPKDFLVRSCPDPVNVPPDSVRNVSSVVSNVVVVQKDWDDDPPDTIIIHGDPVVVVVVVVVD

pLDDT: mean 92.92, std 10.25, range [44.78, 98.38]

Sequence (80 aa):
MANILDEGAKMLTSSLVWGGRMTFDQLNELDWLKTTSYYGIYLFIQEAERRKWIGAIDKEGKPTVYYATSKGRKMLSERE

Solvent-accessible surface area (backbone atoms only — not comparable to full-atom values): 4481 Å² total; per-residue (Å²): 128,85,54,67,52,58,54,42,15,51,53,52,33,48,48,22,63,77,71,38,70,38,38,66,69,60,52,53,67,35,78,94,33,62,85,50,51,73,67,56,52,49,49,18,50,52,48,19,43,76,72,44,20,29,50,74,48,80,48,94,97,50,80,47,35,37,34,47,29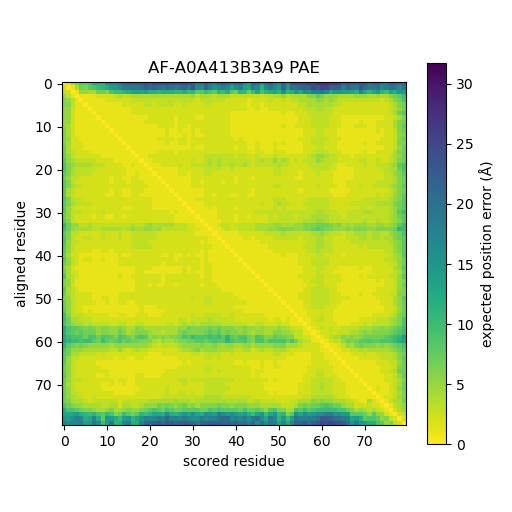,76,58,26,54,49,59,54,64,78,72,112

Organism: Bacteroides ste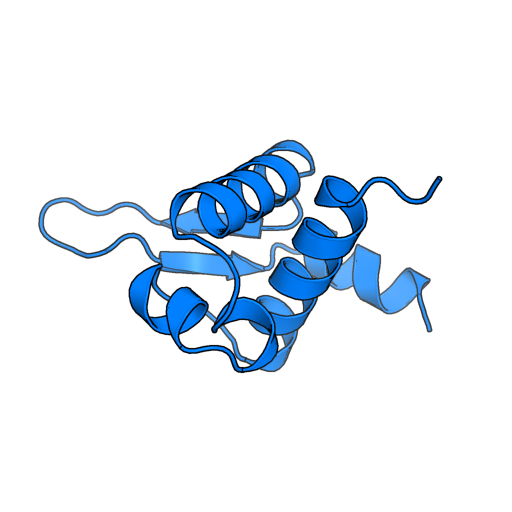rcoris (NCBI:txid46506)

Secondary structure (DSSP, 8-state):
---HHHHHHHHHHHHHHHS--EEHHHHHTSGGGTTS-HHHHHHHHHHHHHTTSEEEEEETTEEEEEEE-HHHHHHHHTT-